Protein AF-A0A658NV92-F1 (afdb_monomer_lite)

Structure (mmCIF, N/CA/C/O backbone):
data_AF-A0A658NV92-F1
#
_entry.id   AF-A0A658NV92-F1
#
loop_
_atom_site.group_PDB
_atom_site.id
_atom_site.type_symbol
_atom_site.label_atom_id
_atom_site.label_alt_id
_atom_site.label_comp_id
_atom_site.label_asym_id
_atom_site.label_entity_id
_atom_site.label_seq_id
_atom_site.pdbx_PDB_ins_code
_atom_site.Cartn_x
_atom_site.Cartn_y
_atom_site.Cartn_z
_atom_site.occupancy
_atom_site.B_iso_or_equiv
_atom_site.auth_seq_id
_atom_site.auth_comp_id
_atom_site.auth_asym_id
_atom_site.auth_atom_id
_atom_site.pdbx_PDB_model_num
ATOM 1 N N . MET A 1 1 ? -6.851 -4.490 -6.823 1.00 91.50 1 MET A N 1
ATOM 2 C CA . MET A 1 1 ? -5.940 -5.588 -6.394 1.00 91.50 1 MET A CA 1
ATOM 3 C C . MET A 1 1 ? -5.825 -5.608 -4.870 1.00 91.50 1 MET A C 1
ATOM 5 O O . MET A 1 1 ? -5.906 -4.525 -4.310 1.00 91.50 1 MET A O 1
ATOM 9 N N . PRO A 1 2 ? -5.696 -6.759 -4.183 1.00 95.38 2 PRO A N 1
ATOM 10 C CA . PRO A 1 2 ? -5.532 -6.777 -2.727 1.00 95.38 2 PRO A CA 1
ATOM 11 C C . PRO A 1 2 ? -4.134 -6.304 -2.303 1.00 95.38 2 PRO A C 1
ATOM 13 O O . PRO A 1 2 ? -3.144 -6.641 -2.951 1.00 95.38 2 PRO A O 1
ATOM 16 N N . ALA A 1 3 ? -4.073 -5.546 -1.214 1.00 96.75 3 ALA A N 1
ATOM 17 C CA . ALA A 1 3 ? -2.842 -5.108 -0.567 1.00 96.75 3 ALA A CA 1
ATOM 18 C C . ALA A 1 3 ? -2.987 -5.169 0.958 1.00 96.75 3 ALA A C 1
ATOM 20 O O . ALA A 1 3 ? -4.110 -5.164 1.479 1.00 96.75 3 ALA A O 1
ATOM 21 N N . ILE A 1 4 ? -1.860 -5.199 1.666 1.00 96.50 4 ILE A N 1
ATOM 22 C CA . ILE A 1 4 ? -1.814 -5.042 3.124 1.00 96.50 4 ILE A CA 1
ATOM 23 C C . ILE A 1 4 ? -0.899 -3.867 3.482 1.00 96.50 4 ILE A C 1
ATOM 25 O O . ILE A 1 4 ? 0.031 -3.537 2.743 1.00 96.50 4 ILE A O 1
ATOM 29 N N . ILE A 1 5 ? -1.181 -3.229 4.609 1.00 96.50 5 ILE A N 1
ATOM 30 C CA . ILE A 1 5 ? -0.377 -2.148 5.196 1.00 96.50 5 ILE A CA 1
ATOM 31 C C . ILE A 1 5 ? -0.212 -2.438 6.686 1.00 96.50 5 ILE A C 1
ATOM 33 O O . ILE A 1 5 ? -1.033 -3.170 7.245 1.00 96.50 5 ILE A O 1
ATOM 37 N N . GLY A 1 6 ? 0.801 -1.894 7.350 1.00 95.75 6 GLY A N 1
ATOM 38 C CA . GLY A 1 6 ? 0.866 -1.978 8.806 1.00 95.75 6 GLY A CA 1
ATOM 39 C C . GLY A 1 6 ? 0.226 -0.781 9.516 1.00 95.75 6 GLY A C 1
ATOM 40 O O . GLY A 1 6 ? -0.188 0.207 8.901 1.00 95.75 6 GLY A O 1
ATOM 41 N N . GLU A 1 7 ? 0.120 -0.892 10.844 1.00 94.75 7 GLU A N 1
ATOM 42 C CA . GLU A 1 7 ? -0.528 0.100 11.719 1.00 94.75 7 GLU A CA 1
ATOM 43 C C . GLU A 1 7 ? 0.032 1.517 11.516 1.00 94.75 7 GLU A C 1
ATOM 45 O O . GLU A 1 7 ? -0.735 2.472 11.445 1.00 94.75 7 GLU A O 1
ATOM 50 N N . ALA A 1 8 ? 1.346 1.673 11.343 1.00 93.00 8 ALA A N 1
ATOM 51 C CA . ALA A 1 8 ? 1.959 2.994 11.210 1.00 93.00 8 ALA A CA 1
ATOM 52 C C . ALA A 1 8 ? 1.630 3.665 9.859 1.00 93.00 8 ALA A C 1
ATOM 54 O O . ALA A 1 8 ? 1.393 4.877 9.783 1.00 93.00 8 ALA A O 1
ATOM 55 N N . MET A 1 9 ? 1.557 2.878 8.781 1.00 94.25 9 MET A N 1
ATOM 56 C CA . MET A 1 9 ? 1.056 3.355 7.491 1.00 94.25 9 MET A CA 1
ATOM 57 C C . MET A 1 9 ? -0.433 3.729 7.577 1.00 94.25 9 MET A C 1
ATOM 59 O O . MET A 1 9 ? -0.833 4.784 7.080 1.00 94.25 9 MET A O 1
ATOM 63 N N . ALA A 1 10 ? -1.249 2.916 8.253 1.00 95.19 10 ALA A N 1
ATOM 64 C CA . ALA A 1 10 ? -2.668 3.198 8.470 1.00 95.19 10 ALA A CA 1
ATOM 65 C C . ALA A 1 10 ? -2.891 4.489 9.284 1.00 95.19 10 ALA A C 1
ATOM 67 O O . ALA A 1 10 ? -3.687 5.335 8.884 1.00 95.19 10 ALA A O 1
ATOM 68 N N . GLU A 1 11 ? -2.148 4.696 10.374 1.00 93.50 11 GLU A N 1
ATOM 69 C CA . GLU A 1 11 ? -2.231 5.900 11.214 1.00 93.50 11 GLU A CA 1
ATOM 70 C C . GLU A 1 11 ? -1.847 7.175 10.453 1.00 93.50 11 GLU A C 1
ATOM 72 O O . GLU A 1 11 ? -2.537 8.190 10.552 1.00 93.50 11 GLU A O 1
ATOM 77 N N . SER A 1 12 ? -0.768 7.127 9.668 1.00 92.25 12 SER A N 1
ATOM 78 C CA . SER A 1 12 ? -0.277 8.300 8.931 1.00 92.25 12 SER A CA 1
ATOM 79 C C . SER A 1 12 ? -1.163 8.705 7.748 1.00 92.25 12 SER A C 1
ATOM 81 O O . SER A 1 12 ? -1.184 9.877 7.373 1.00 92.25 12 SER A O 1
ATOM 83 N N . THR A 1 13 ? -1.903 7.758 7.164 1.00 93.56 13 THR A N 1
ATOM 84 C CA . THR A 1 13 ? -2.748 7.989 5.978 1.00 93.56 13 THR A CA 1
ATOM 85 C C . THR A 1 13 ? -4.243 8.043 6.285 1.00 93.56 13 THR A C 1
ATOM 87 O O . THR A 1 13 ? -5.016 8.551 5.47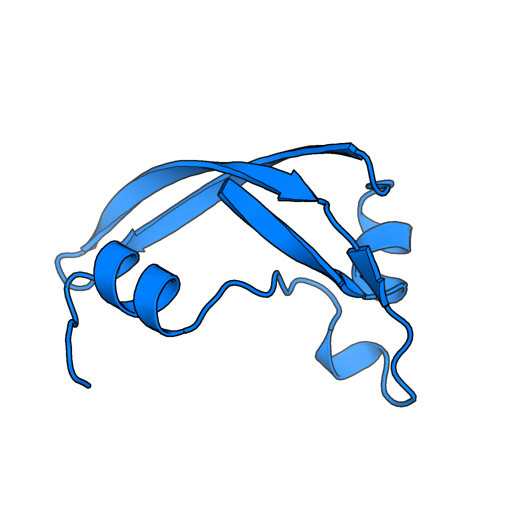4 1.00 93.56 13 THR A O 1
ATOM 90 N N . GLY A 1 14 ? -4.666 7.525 7.440 1.00 95.38 14 GLY A N 1
ATOM 91 C CA . GLY A 1 14 ? -6.070 7.328 7.796 1.00 95.38 14 GLY A CA 1
ATOM 92 C C . GLY A 1 14 ? -6.742 6.136 7.103 1.00 95.38 14 GLY A C 1
ATOM 93 O O . GLY A 1 14 ? -7.953 5.972 7.263 1.00 95.38 14 GLY A O 1
ATOM 94 N N . LEU A 1 15 ? -5.986 5.327 6.349 1.00 95.88 15 LEU A N 1
ATOM 95 C CA . LEU A 1 15 ? -6.492 4.155 5.629 1.00 95.88 15 LEU A CA 1
ATOM 96 C C . LEU A 1 15 ? -6.907 3.029 6.581 1.00 95.88 15 LEU A C 1
ATOM 98 O O . LEU A 1 15 ? -6.292 2.806 7.625 1.00 95.88 15 LEU A O 1
ATOM 102 N N . LYS A 1 16 ? -7.938 2.282 6.184 1.00 97.56 16 LYS A N 1
ATOM 103 C CA . LYS A 1 16 ? -8.511 1.157 6.931 1.00 97.56 16 LYS A CA 1
ATOM 104 C C . LYS A 1 16 ? -8.777 -0.031 6.013 1.00 97.56 16 LYS A C 1
ATOM 106 O O . LYS A 1 16 ? -8.808 0.089 4.790 1.00 97.56 16 LYS A O 1
ATOM 111 N N . GLU A 1 17 ? -9.006 -1.200 6.606 1.00 98.06 17 GLU A N 1
ATOM 112 C CA . GLU A 1 17 ? -9.475 -2.362 5.850 1.00 98.06 17 GLU A CA 1
ATOM 113 C C . GLU A 1 17 ? -10.780 -2.043 5.112 1.00 98.06 17 GLU A C 1
ATOM 115 O O . GLU A 1 17 ? -11.725 -1.500 5.682 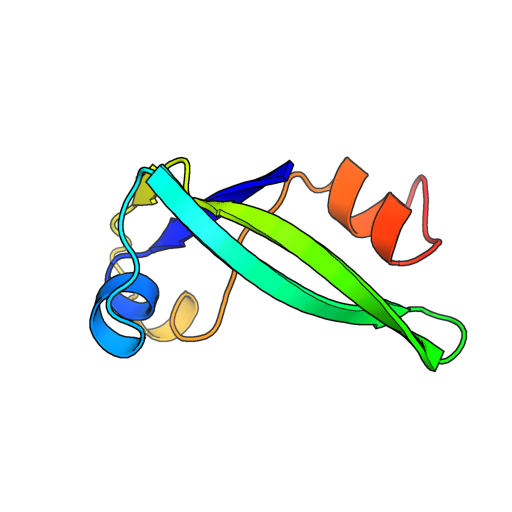1.00 98.06 17 GLU A O 1
ATOM 120 N N . GLY A 1 18 ? -10.834 -2.402 3.832 1.00 97.88 18 GLY A N 1
ATOM 121 C CA . GLY A 1 18 ? -11.952 -2.098 2.946 1.00 97.88 18 GLY A CA 1
ATOM 122 C C . GLY A 1 18 ? -11.746 -0.863 2.073 1.00 97.88 18 GLY A C 1
ATOM 123 O O . GLY A 1 18 ? -12.390 -0.793 1.023 1.00 97.88 18 GLY A O 1
ATOM 124 N N . ASP A 1 19 ? -10.835 0.040 2.443 1.00 98.06 19 ASP A N 1
ATOM 125 C CA . ASP A 1 19 ? -10.557 1.246 1.665 1.00 98.06 19 ASP A CA 1
ATOM 126 C C . ASP A 1 19 ? -9.869 0.921 0.338 1.00 98.06 19 ASP A C 1
ATOM 128 O O . ASP A 1 19 ? -9.124 -0.058 0.205 1.00 98.06 19 ASP A O 1
ATOM 132 N N . TYR A 1 20 ? -10.115 1.786 -0.644 1.00 97.12 20 TYR A N 1
ATOM 133 C CA . TYR A 1 20 ? -9.444 1.768 -1.935 1.00 97.12 20 TYR A CA 1
ATOM 134 C C . TYR A 1 20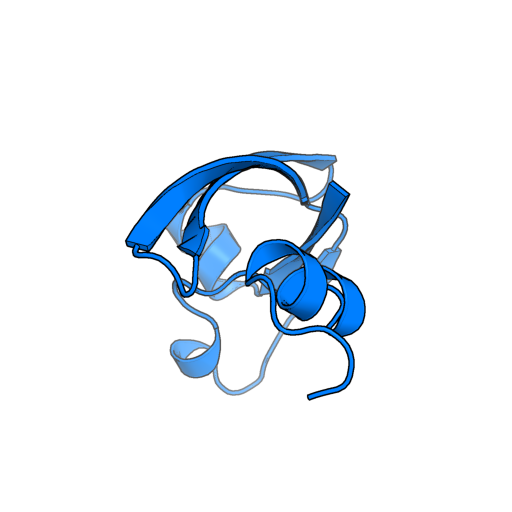 ? -8.486 2.948 -2.034 1.00 97.12 20 TYR A C 1
ATOM 136 O O . TYR A 1 20 ? -8.824 4.075 -1.674 1.00 97.12 20 TYR A O 1
ATOM 144 N N . VAL A 1 21 ? -7.286 2.684 -2.541 1.00 94.81 21 VAL A N 1
ATOM 145 C CA . VAL A 1 21 ? -6.238 3.684 -2.739 1.00 94.81 21 VAL A CA 1
ATOM 146 C C . VAL A 1 21 ? -5.595 3.499 -4.107 1.00 94.81 21 VAL A C 1
ATOM 148 O O . VAL A 1 21 ? -5.394 2.380 -4.580 1.00 94.81 21 VAL A O 1
ATOM 151 N N . THR A 1 22 ? -5.261 4.612 -4.755 1.00 95.12 22 THR A N 1
ATOM 152 C CA . THR A 1 22 ? -4.504 4.600 -6.006 1.00 95.12 22 THR A CA 1
ATOM 153 C C . THR A 1 22 ? -3.018 4.501 -5.701 1.00 95.12 22 THR A C 1
ATOM 155 O O . THR A 1 22 ? -2.423 5.428 -5.151 1.00 95.12 22 THR A O 1
ATOM 158 N N . VAL A 1 23 ? -2.401 3.398 -6.108 1.00 93.44 23 VAL A N 1
ATOM 159 C CA . VAL A 1 23 ? -0.949 3.224 -6.076 1.00 93.44 23 VAL A CA 1
ATOM 160 C C . VAL A 1 23 ? -0.381 3.691 -7.401 1.00 93.44 23 VAL A C 1
ATOM 162 O O . VAL A 1 23 ? -0.888 3.326 -8.461 1.00 93.44 23 VAL A O 1
ATOM 165 N N . ARG A 1 24 ? 0.686 4.485 -7.334 1.00 93.94 24 ARG A N 1
ATOM 166 C CA . ARG A 1 24 ? 1.466 4.924 -8.491 1.00 93.94 24 ARG A CA 1
ATOM 167 C C . ARG A 1 24 ? 2.881 4.395 -8.356 1.00 93.94 24 ARG A C 1
ATOM 169 O O . ARG A 1 24 ? 3.467 4.507 -7.282 1.00 93.94 24 ARG A O 1
ATOM 176 N N . TRP A 1 25 ? 3.434 3.861 -9.434 1.00 92.44 25 TRP A N 1
ATOM 177 C CA . TRP A 1 25 ? 4.804 3.355 -9.451 1.00 92.44 25 TRP A CA 1
ATOM 178 C C . TRP A 1 25 ? 5.500 3.727 -10.753 1.00 92.44 25 TRP A C 1
ATOM 180 O O . TRP A 1 25 ? 4.882 4.227 -11.695 1.00 92.44 25 TRP A O 1
ATOM 190 N N . ARG A 1 26 ? 6.815 3.515 -10.769 1.00 93.56 26 ARG A N 1
ATOM 191 C CA . ARG A 1 26 ? 7.648 3.662 -11.954 1.00 93.56 26 ARG A CA 1
ATOM 192 C C . ARG A 1 26 ? 8.203 2.292 -12.320 1.00 93.56 26 ARG A C 1
ATOM 194 O O . ARG A 1 26 ? 8.883 1.688 -11.493 1.00 93.56 26 ARG A O 1
ATOM 201 N N . ASP A 1 27 ? 7.892 1.809 -13.516 1.00 90.31 27 ASP A N 1
ATOM 202 C CA . A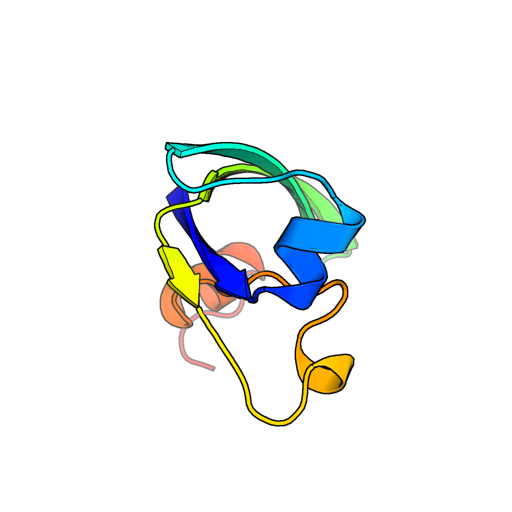SP A 1 27 ? 8.372 0.511 -13.997 1.00 90.31 27 ASP A CA 1
ATOM 203 C C . ASP A 1 27 ? 9.878 0.545 -14.352 1.00 90.31 27 ASP A C 1
ATOM 205 O O . ASP A 1 27 ? 10.534 1.594 -14.313 1.00 90.31 27 ASP A O 1
ATOM 209 N N . ARG A 1 28 ? 10.439 -0.609 -14.744 1.00 88.44 28 ARG A N 1
ATOM 210 C CA . ARG A 1 28 ? 11.845 -0.733 -15.180 1.00 88.44 28 ARG A CA 1
ATOM 211 C C . ARG A 1 28 ? 12.201 0.169 -16.370 1.00 88.44 28 ARG A C 1
ATOM 213 O O . ARG A 1 28 ? 13.350 0.584 -16.501 1.00 88.44 28 ARG A O 1
ATOM 220 N N . ASN A 1 29 ? 11.245 0.450 -17.248 1.00 89.38 29 ASN A N 1
ATOM 221 C CA . ASN A 1 29 ? 11.444 1.276 -18.439 1.00 89.38 29 ASN A CA 1
ATOM 222 C C . ASN A 1 29 ? 11.266 2.775 -18.139 1.00 89.38 29 ASN A C 1
ATOM 224 O O . ASN A 1 29 ? 11.501 3.620 -19.002 1.00 89.38 29 ASN A O 1
ATOM 228 N N . GLY A 1 30 ? 10.900 3.116 -16.904 1.00 85.69 30 GLY A N 1
ATOM 229 C CA . GLY A 1 30 ? 10.691 4.474 -16.446 1.00 85.69 30 GLY A CA 1
ATOM 230 C C . GLY A 1 30 ? 9.280 5.009 -16.685 1.00 85.69 30 GLY A C 1
ATOM 231 O O . GLY A 1 30 ? 9.080 6.200 -16.429 1.00 85.69 30 GLY A O 1
ATOM 232 N N . THR A 1 31 ? 8.340 4.173 -17.135 1.00 91.50 31 THR A N 1
ATOM 233 C CA . THR A 1 31 ? 6.921 4.508 -17.315 1.00 91.50 31 THR A CA 1
ATOM 234 C C . THR A 1 31 ? 6.267 4.711 -15.956 1.00 91.50 31 THR A C 1
ATOM 236 O O . THR A 1 31 ? 6.523 3.950 -15.024 1.00 91.50 31 THR A O 1
ATOM 239 N N . PHE A 1 32 ? 5.433 5.745 -15.833 1.00 92.56 32 PHE A N 1
ATOM 240 C CA . PHE A 1 32 ? 4.595 5.934 -14.653 1.00 92.56 32 PHE A CA 1
ATOM 241 C C . PHE A 1 32 ? 3.245 5.266 -14.869 1.00 92.56 32 PHE A C 1
ATOM 243 O O . PHE A 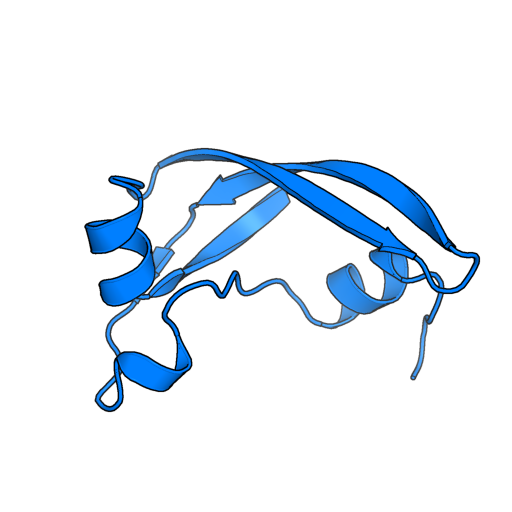1 32 ? 2.462 5.730 -15.697 1.00 92.56 32 PHE A O 1
ATOM 250 N N . ASP A 1 33 ? 2.965 4.251 -14.063 1.00 92.88 33 ASP A N 1
ATOM 251 C CA . ASP A 1 33 ? 1.692 3.542 -14.055 1.00 92.88 33 ASP A CA 1
ATOM 252 C C . ASP A 1 33 ? 0.927 3.796 -12.753 1.00 92.88 33 ASP A C 1
ATOM 254 O O . ASP A 1 33 ? 1.474 4.278 -11.750 1.00 92.88 33 ASP A O 1
ATOM 258 N N . ALA A 1 34 ? -0.374 3.511 -12.787 1.00 94.06 34 ALA A N 1
ATOM 259 C CA . ALA A 1 34 ? -1.261 3.643 -11.643 1.00 94.06 34 ALA A CA 1
ATOM 260 C C . ALA A 1 34 ? -2.315 2.532 -11.622 1.00 94.06 34 ALA A C 1
ATOM 262 O O . ALA A 1 34 ? -2.811 2.109 -12.663 1.00 94.06 34 ALA A O 1
ATOM 263 N N . THR A 1 35 ? -2.686 2.081 -10.426 1.00 94.12 35 THR A N 1
ATOM 264 C CA . THR A 1 35 ? -3.736 1.078 -10.229 1.00 94.12 35 THR A CA 1
ATOM 265 C C . THR A 1 35 ? -4.447 1.311 -8.908 1.00 94.12 35 THR A C 1
ATOM 267 O O . THR A 1 35 ? -3.837 1.743 -7.931 1.00 94.12 35 THR A O 1
ATOM 270 N N . GLU A 1 36 ? -5.727 0.957 -8.851 1.00 95.44 36 GLU A N 1
ATOM 271 C CA . GLU A 1 36 ? -6.447 0.874 -7.584 1.00 95.44 36 GLU A CA 1
ATOM 272 C C . GLU A 1 36 ? -6.125 -0.425 -6.842 1.00 95.44 36 GLU A C 1
ATOM 274 O O . GLU A 1 36 ? -6.154 -1.544 -7.389 1.00 95.44 36 GLU A O 1
ATOM 279 N N . VAL A 1 37 ? -5.859 -0.275 -5.550 1.00 95.62 37 VAL A N 1
ATOM 280 C CA . VAL A 1 37 ? -5.677 -1.377 -4.615 1.00 95.62 37 VAL A CA 1
ATOM 281 C C . VAL A 1 37 ? -6.664 -1.253 -3.467 1.00 95.62 37 VAL A C 1
ATOM 283 O O . VAL A 1 37 ? -6.980 -0.156 -3.020 1.00 95.62 37 VAL A O 1
ATOM 286 N N . LYS A 1 38 ? -7.156 -2.399 -3.006 1.00 97.56 38 LYS A N 1
ATOM 287 C CA . LYS A 1 38 ? -8.012 -2.516 -1.835 1.00 97.56 38 LYS A CA 1
ATOM 288 C C . LYS A 1 38 ? -7.147 -2.927 -0.655 1.00 97.56 38 LYS A C 1
ATOM 290 O O . LYS A 1 38 ? -6.467 -3.954 -0.742 1.00 97.56 38 LYS A O 1
ATOM 295 N N . ILE A 1 39 ? -7.215 -2.184 0.441 1.00 97.75 39 ILE A N 1
ATOM 296 C CA . ILE A 1 39 ? -6.585 -2.581 1.697 1.00 97.75 39 ILE A CA 1
ATOM 297 C C . ILE A 1 39 ? -7.394 -3.736 2.283 1.00 97.75 39 ILE A C 1
ATOM 299 O O . ILE A 1 39 ? -8.563 -3.592 2.634 1.00 97.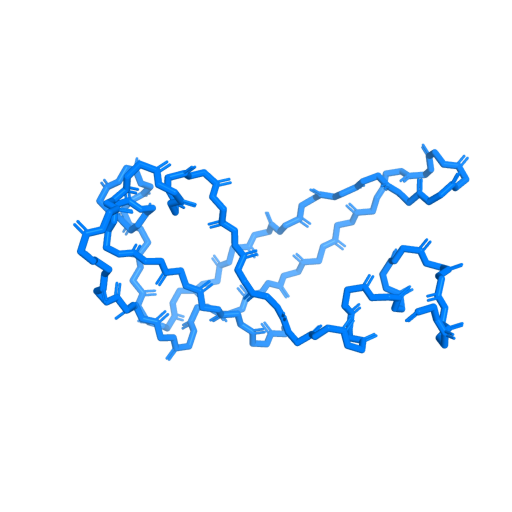75 39 ILE A O 1
ATOM 303 N N . THR A 1 40 ? -6.788 -4.916 2.319 1.00 97.94 40 THR A N 1
ATOM 304 C CA . THR A 1 40 ? -7.433 -6.154 2.783 1.00 97.94 40 THR A CA 1
ATOM 305 C C . THR A 1 40 ? -7.077 -6.516 4.213 1.00 97.94 40 THR A C 1
ATOM 307 O O . THR A 1 40 ? -7.828 -7.251 4.845 1.00 97.94 40 THR A O 1
ATOM 310 N N . THR A 1 41 ? -5.956 -6.006 4.722 1.00 97.31 41 THR A N 1
ATOM 311 C CA . THR A 1 41 ? -5.518 -6.241 6.098 1.00 97.31 41 THR A CA 1
ATOM 312 C C . THR A 1 41 ? -4.666 -5.075 6.580 1.00 97.31 41 THR A C 1
ATOM 314 O O . THR A 1 41 ? -3.811 -4.594 5.828 1.00 97.31 41 THR A O 1
ATOM 317 N N . VAL A 1 42 ? -4.882 -4.656 7.828 1.00 96.38 42 VAL A N 1
ATOM 318 C CA . VAL A 1 42 ? -3.958 -3.787 8.567 1.00 96.38 42 VAL A CA 1
ATOM 319 C C . VAL A 1 42 ? -3.257 -4.629 9.629 1.00 96.38 42 VAL A C 1
ATOM 321 O O . VAL A 1 42 ? -3.903 -5.131 10.545 1.00 96.38 42 VAL A O 1
ATOM 324 N N . PHE A 1 43 ? -1.946 -4.834 9.499 1.00 94.38 43 PHE A N 1
ATOM 325 C CA . PHE A 1 43 ? -1.190 -5.701 10.410 1.00 94.38 43 PHE A CA 1
ATOM 326 C C . PHE A 1 43 ? -0.352 -4.909 11.418 1.00 94.38 43 PHE A C 1
ATOM 328 O O . PHE A 1 43 ? -0.017 -3.744 11.220 1.00 94.38 43 PHE A O 1
ATOM 335 N N . LYS A 1 44 ? 0.041 -5.570 12.506 1.00 92.94 44 LYS A N 1
ATOM 336 C CA . LYS A 1 44 ? 0.917 -4.991 13.525 1.00 92.94 44 LYS A CA 1
ATOM 337 C C . LYS A 1 44 ? 2.334 -5.539 13.416 1.00 92.94 44 LYS A C 1
ATOM 339 O O . LYS A 1 44 ? 2.524 -6.753 13.382 1.00 92.94 44 LYS A O 1
ATOM 344 N N . THR A 1 45 ? 3.324 -4.651 13.424 1.00 87.12 45 THR A N 1
ATOM 345 C CA . THR A 1 45 ? 4.752 -4.993 13.499 1.00 87.12 45 THR A CA 1
ATOM 346 C C . THR A 1 45 ? 5.365 -4.482 14.801 1.00 87.12 45 THR A C 1
ATOM 348 O O . THR A 1 45 ? 4.916 -3.488 15.370 1.00 87.12 45 THR A O 1
ATOM 351 N N . ILE A 1 46 ? 6.409 -5.160 15.280 1.00 88.44 46 ILE A N 1
ATOM 352 C CA . ILE A 1 46 ? 7.199 -4.731 16.443 1.00 88.44 46 ILE A CA 1
ATOM 353 C C . ILE A 1 46 ? 8.216 -3.632 16.100 1.00 88.44 46 ILE A C 1
ATOM 355 O O . ILE A 1 46 ? 8.751 -3.002 17.010 1.00 88.44 46 ILE A O 1
ATOM 359 N N . VAL A 1 47 ? 8.465 -3.382 14.807 1.00 87.19 47 VAL A N 1
ATOM 360 C CA . VAL A 1 47 ? 9.313 -2.282 14.323 1.00 87.19 47 VAL A CA 1
ATOM 361 C C . VAL A 1 47 ? 8.498 -1.400 13.366 1.00 87.19 47 VAL A C 1
ATOM 363 O O . VAL A 1 47 ? 8.538 -1.606 12.156 1.00 87.19 47 VAL A O 1
ATOM 366 N N . PRO A 1 48 ? 7.726 -0.425 13.883 1.00 78.19 48 PRO A N 1
ATOM 367 C CA . PRO A 1 48 ? 6.821 0.398 13.073 1.00 78.19 48 PRO A CA 1
ATOM 368 C C . PRO A 1 48 ? 7.518 1.179 11.955 1.00 78.19 48 PRO A C 1
ATOM 370 O O . PRO A 1 48 ? 6.952 1.372 10.885 1.00 78.19 48 PRO A O 1
ATOM 373 N N . THR A 1 49 ? 8.763 1.603 12.183 1.00 81.44 49 THR A N 1
ATOM 374 C CA . THR A 1 49 ? 9.548 2.384 11.217 1.00 81.44 49 THR A CA 1
ATOM 375 C C . THR A 1 49 ? 9.850 1.631 9.926 1.00 81.44 49 THR A C 1
ATOM 377 O O . THR A 1 49 ? 10.073 2.274 8.908 1.00 81.44 49 THR A O 1
ATOM 380 N N . GLU A 1 50 ? 9.838 0.298 9.955 1.00 80.75 50 GLU A N 1
ATOM 381 C CA . GLU A 1 50 ? 10.056 -0.537 8.767 1.00 80.75 50 GLU A CA 1
ATOM 382 C C . GLU A 1 50 ? 8.838 -0.576 7.839 1.00 80.75 50 GLU A C 1
ATOM 384 O O . GLU A 1 50 ? 8.965 -1.017 6.707 1.00 80.75 50 GLU A O 1
ATOM 389 N N . ASP A 1 51 ? 7.665 -0.130 8.291 1.00 79.44 51 ASP A N 1
ATOM 390 C CA . ASP A 1 51 ? 6.415 -0.221 7.529 1.00 79.44 51 ASP A CA 1
ATOM 391 C C . ASP A 1 51 ? 5.836 1.151 7.135 1.00 79.44 51 ASP A C 1
ATOM 393 O O . ASP A 1 51 ? 5.061 1.260 6.183 1.00 79.44 51 ASP A O 1
ATOM 397 N N . VAL A 1 52 ? 6.241 2.232 7.812 1.00 84.31 52 VAL A N 1
ATOM 398 C CA . VAL A 1 52 ? 5.797 3.590 7.458 1.00 84.31 52 VAL A CA 1
ATOM 399 C C . VAL A 1 52 ? 6.134 3.900 5.998 1.00 84.31 52 VAL A C 1
ATOM 401 O O . VAL A 1 52 ? 7.289 3.843 5.579 1.00 84.31 52 VAL A O 1
ATOM 404 N N . GLY A 1 53 ? 5.113 4.289 5.230 1.00 85.62 53 GLY A N 1
ATOM 405 C CA . GLY A 1 53 ? 5.259 4.647 3.820 1.00 85.62 53 GLY A CA 1
ATOM 406 C C . GLY A 1 53 ? 5.381 3.450 2.876 1.00 85.62 53 GLY A C 1
ATOM 407 O O . GLY A 1 53 ? 5.658 3.650 1.693 1.00 85.62 53 GLY A O 1
ATOM 408 N N . GLN A 1 54 ? 5.170 2.227 3.365 1.00 91.12 54 GLN A N 1
ATOM 409 C CA . GLN A 1 54 ? 5.187 1.018 2.551 1.00 91.12 54 GLN A CA 1
ATOM 410 C C . GLN A 1 54 ? 3.774 0.489 2.297 1.00 91.12 54 GLN A C 1
ATOM 412 O O . GLN A 1 54 ? 2.847 0.674 3.083 1.00 91.12 54 GLN A O 1
ATOM 417 N N . ILE A 1 55 ? 3.613 -0.189 1.162 1.00 93.31 55 ILE A N 1
ATOM 418 C CA . ILE A 1 55 ? 2.444 -1.010 0.862 1.00 93.31 55 ILE A CA 1
ATOM 419 C C . ILE A 1 55 ? 2.932 -2.378 0.415 1.00 93.31 55 ILE A C 1
ATOM 421 O O . ILE A 1 55 ? 3.844 -2.486 -0.407 1.00 93.31 55 ILE A O 1
ATOM 425 N N . TRP A 1 56 ? 2.321 -3.426 0.947 1.00 94.25 56 TRP A N 1
ATOM 426 C CA . TRP A 1 56 ? 2.746 -4.790 0.694 1.00 94.25 56 TRP A CA 1
ATOM 427 C C . TRP A 1 56 ? 1.792 -5.444 -0.294 1.00 94.25 56 TRP A C 1
ATOM 429 O O . TRP A 1 56 ? 0.565 -5.412 -0.146 1.00 94.25 56 TRP A O 1
ATOM 439 N N . LEU A 1 57 ? 2.388 -6.046 -1.315 1.00 94.56 57 LEU A N 1
ATOM 440 C CA . LEU A 1 57 ? 1.715 -6.706 -2.423 1.00 94.56 57 LEU A CA 1
ATOM 441 C C . LEU A 1 57 ? 2.265 -8.130 -2.562 1.00 94.56 57 LEU A C 1
ATOM 443 O O . LEU A 1 57 ? 3.412 -8.375 -2.179 1.00 94.56 57 LEU A O 1
ATOM 447 N N . PRO A 1 58 ? 1.502 -9.067 -3.149 1.00 92.81 58 PRO A N 1
ATOM 448 C CA . PRO A 1 58 ? 2.058 -10.353 -3.555 1.00 92.81 58 PRO A CA 1
ATOM 449 C C . PRO A 1 58 ? 3.292 -10.154 -4.451 1.00 92.81 58 PRO A C 1
ATOM 451 O O . PRO A 1 58 ? 3.250 -9.349 -5.382 1.00 92.81 58 PRO A O 1
ATOM 454 N N . LEU A 1 59 ? 4.378 -10.888 -4.188 1.00 92.94 59 LEU A N 1
ATOM 455 C CA . LEU A 1 59 ? 5.655 -10.712 -4.896 1.00 92.94 59 LEU A CA 1
ATOM 456 C C . LEU A 1 59 ? 5.511 -10.884 -6.412 1.00 92.94 59 LEU A C 1
ATOM 458 O O . LEU A 1 59 ? 5.953 -10.024 -7.168 1.00 92.94 59 LEU A O 1
ATOM 462 N N . GLU A 1 60 ? 4.839 -11.952 -6.846 1.00 92.56 60 GLU A N 1
ATOM 463 C CA . GLU A 1 60 ? 4.550 -12.221 -8.264 1.00 92.56 60 GLU A CA 1
ATOM 464 C C . GLU A 1 60 ? 3.879 -11.015 -8.929 1.00 92.56 60 GLU A C 1
ATOM 466 O O . GLU A 1 60 ? 4.195 -10.630 -10.052 1.00 92.56 60 GLU A O 1
ATOM 471 N N . LYS A 1 61 ? 2.998 -10.344 -8.185 1.00 92.06 61 LYS A N 1
ATOM 472 C CA . LYS A 1 61 ? 2.267 -9.194 -8.685 1.00 92.06 61 LYS A CA 1
ATOM 473 C C . LYS A 1 61 ? 3.128 -7.943 -8.790 1.00 92.06 61 LYS A C 1
ATOM 475 O O . LYS A 1 61 ? 3.025 -7.212 -9.772 1.00 92.06 61 LYS A O 1
ATOM 480 N N . LEU A 1 62 ? 4.002 -7.716 -7.812 1.00 92.69 62 LEU A N 1
ATOM 481 C CA . LEU A 1 62 ? 4.995 -6.648 -7.877 1.00 92.69 62 LEU A CA 1
ATOM 482 C C . LEU A 1 62 ? 5.956 -6.860 -9.060 1.00 92.69 62 LEU A C 1
ATOM 484 O O . LEU A 1 62 ? 6.274 -5.911 -9.771 1.00 92.69 62 LEU A O 1
ATOM 488 N N . GLN A 1 63 ? 6.372 -8.100 -9.315 1.00 93.44 63 GLN A N 1
ATOM 489 C CA . GLN A 1 63 ? 7.213 -8.456 -10.460 1.00 93.44 63 GLN A CA 1
ATOM 490 C C . GLN A 1 63 ? 6.533 -8.175 -11.802 1.00 93.44 63 GLN A C 1
ATOM 492 O O . GLN A 1 63 ? 7.153 -7.579 -12.686 1.00 93.44 63 GLN A O 1
ATOM 497 N N . GLU A 1 64 ? 5.258 -8.545 -11.946 1.00 92.38 64 GLU A N 1
ATOM 498 C CA . GLU A 1 64 ? 4.445 -8.186 -13.114 1.00 92.38 64 GLU A CA 1
ATOM 499 C C . GLU A 1 64 ? 4.381 -6.666 -13.309 1.00 92.38 64 GLU A C 1
ATOM 501 O O . GLU A 1 64 ? 4.658 -6.174 -14.402 1.00 92.38 64 GLU A O 1
ATOM 506 N N . MET A 1 65 ? 4.068 -5.918 -12.243 1.00 91.25 65 MET A N 1
ATOM 507 C CA . MET A 1 65 ? 3.978 -4.452 -12.268 1.00 91.25 65 MET A CA 1
ATOM 508 C C . MET A 1 65 ? 5.296 -3.788 -12.680 1.00 91.25 65 MET A C 1
ATOM 510 O O . MET A 1 65 ? 5.288 -2.733 -13.310 1.00 91.25 65 MET A O 1
ATOM 514 N N . MET A 1 66 ? 6.428 -4.404 -12.341 1.00 93.12 66 MET A N 1
ATOM 515 C CA . MET A 1 66 ? 7.760 -3.895 -12.659 1.00 93.12 66 MET A CA 1
ATOM 516 C C . MET A 1 66 ? 8.313 -4.389 -14.004 1.00 93.12 66 MET A C 1
ATOM 518 O O . MET A 1 66 ? 9.426 -4.001 -14.367 1.00 93.12 66 MET A O 1
ATOM 522 N N . LEU A 1 67 ? 7.572 -5.221 -14.748 1.00 90.19 67 LEU A N 1
ATOM 523 C CA . LEU A 1 67 ? 8.041 -5.895 -15.968 1.00 90.19 67 LEU A CA 1
ATOM 524 C C . LEU A 1 67 ? 9.296 -6.758 -15.719 1.00 90.19 67 LEU A C 1
ATOM 526 O O . LEU A 1 67 ? 10.228 -6.799 -16.528 1.00 90.19 67 LEU A O 1
ATOM 530 N N . MET A 1 68 ? 9.315 -7.442 -14.572 1.00 88.69 68 MET A N 1
ATOM 531 C CA . MET A 1 68 ? 10.406 -8.300 -14.100 1.00 88.69 68 MET A CA 1
ATOM 532 C C . MET A 1 68 ? 9.906 -9.687 -13.641 1.00 88.69 68 MET A C 1
ATOM 534 O O . MET A 1 68 ? 10.141 -10.062 -12.494 1.00 88.69 68 MET A O 1
ATOM 538 N N . PRO A 1 69 ? 9.200 -10.461 -14.490 1.00 83.31 69 PRO A N 1
ATOM 539 C CA . PRO A 1 69 ? 8.714 -11.786 -14.107 1.00 83.31 69 PRO A CA 1
ATOM 540 C C . PRO A 1 69 ? 9.865 -12.786 -13.914 1.00 83.31 69 PRO A C 1
ATOM 542 O O . PRO A 1 69 ? 10.781 -12.839 -14.736 1.00 83.31 69 PRO A O 1
ATOM 545 N N . GLY A 1 70 ? 9.781 -13.616 -12.869 1.00 80.69 70 GLY A N 1
ATOM 546 C CA . GLY A 1 70 ? 10.725 -14.719 -12.632 1.00 80.69 70 GLY A CA 1
ATOM 547 C C . GLY A 1 70 ? 12.095 -14.296 -12.095 1.00 80.69 70 GLY A C 1
ATOM 548 O O . GLY A 1 70 ? 13.049 -15.068 -12.203 1.00 80.69 70 GLY A O 1
ATOM 549 N N . LEU A 1 71 ? 12.185 -13.075 -11.563 1.00 62.47 71 LEU A N 1
ATOM 550 C CA . LEU A 1 71 ? 13.340 -12.561 -10.823 1.00 62.47 71 LEU A CA 1
ATOM 551 C C . LEU A 1 71 ? 13.310 -12.984 -9.349 1.00 62.47 71 LEU A C 1
ATOM 553 O O . LEU A 1 71 ? 12.203 -13.244 -8.828 1.00 62.47 71 LEU A O 1
#

Foldseek 3Di:
DEKEAEPQQCVVVVDDQQDKDKDWDAAPVRDIDIDIYGHHYYHYDPDSVVGHPDMGDDPQVVCVVNVRHPD

Secondary structure (DSSP, 8-state):
-EEEEEHHHHHHH---TT-EEEEEEE-TT--EEEEEEEEEEEE--S-GGGTTT--B--HHHHHHHTT-TT-

pLDDT: mean 91.84, std 5.86, range [62.47, 98.06]

Radius of gyration: 12.77 Å; chains: 1; bounding box: 25×23×35 Å

Sequence (71 aa):
MPAIIGEAMAESTGLKEGDYVTVRWRDRNGTFDATEVKITTVFKTIVPTEDVGQIWLPLEKLQEMMLMPGL